Protein AF-A0A2K3MAS3-F1 (afdb_monomer_lite)

pLDDT: mean 76.26, std 19.02, range [39.88, 97.0]

Sequence (75 aa):
MEISKNSEISVTTKHDYDRVSEVKAFDETKDGVKGLVDASVTKIPRMFHHKFDKDSSSTSSNITKLDVPTIDLVD

Organism: Trifolium pratense (NCBI:txid57577)

InterPro domains:
  IPR027443 Isopenicillin N synthase-like superfamily [G3DSA:2.60.120.330] (22-75)

Structure (mmCIF, N/CA/C/O backbone):
data_AF-A0A2K3MAS3-F1
#
_entry.id   AF-A0A2K3MAS3-F1
#
loop_
_atom_site.group_PDB
_atom_site.id
_atom_site.type_symbol
_atom_site.label_atom_id
_atom_site.label_alt_id
_atom_site.label_comp_id
_atom_site.label_asym_id
_atom_site.label_entity_id
_atom_site.label_seq_id
_atom_site.pdbx_PDB_ins_code
_atom_site.Cartn_x
_atom_site.Cartn_y
_atom_site.Cartn_z
_atom_site.occupancy
_atom_site.B_iso_or_equiv
_atom_site.auth_seq_id
_atom_site.auth_comp_id
_atom_site.auth_asym_id
_atom_site.auth_atom_id
_atom_site.pdbx_PDB_model_num
ATOM 1 N N . MET A 1 1 ? -38.879 -5.296 33.724 1.00 39.88 1 MET A N 1
ATOM 2 C CA . MET A 1 1 ? -38.164 -5.973 32.625 1.00 39.88 1 MET A CA 1
ATOM 3 C C . MET A 1 1 ? -37.592 -4.891 31.748 1.00 39.88 1 MET A C 1
ATOM 5 O O . MET A 1 1 ? -38.343 -4.170 31.104 1.00 39.88 1 MET A O 1
ATOM 9 N N . GLU A 1 2 ? -36.286 -4.702 31.857 1.00 40.78 2 GLU A N 1
ATOM 10 C CA . GLU A 1 2 ? -35.543 -3.768 31.025 1.00 40.78 2 GLU A CA 1
ATOM 11 C C . GLU A 1 2 ? -35.491 -4.326 29.604 1.00 40.78 2 GLU A C 1
ATOM 13 O O . GLU A 1 2 ? -35.095 -5.472 29.401 1.00 40.78 2 GLU A O 1
ATOM 18 N N . ILE A 1 3 ? -35.922 -3.534 28.628 1.00 47.81 3 ILE A N 1
ATOM 19 C CA . ILE A 1 3 ? -35.611 -3.786 27.225 1.00 47.81 3 ILE A CA 1
ATOM 20 C C . ILE A 1 3 ? -34.575 -2.750 26.808 1.00 47.81 3 ILE A C 1
ATOM 22 O O . ILE A 1 3 ? -34.858 -1.559 26.667 1.00 47.81 3 ILE A O 1
ATOM 26 N N . SER A 1 4 ? -33.340 -3.235 26.727 1.00 47.62 4 SER A N 1
ATOM 27 C CA . SER A 1 4 ? -32.127 -2.500 26.410 1.00 47.62 4 SER A CA 1
ATOM 28 C C . SER A 1 4 ? -32.233 -1.770 25.074 1.00 47.62 4 SER A C 1
ATOM 30 O O . SER A 1 4 ? -32.616 -2.333 24.049 1.00 47.62 4 SER A O 1
ATOM 32 N N . LYS A 1 5 ? -31.846 -0.496 25.094 1.00 52.09 5 LYS A N 1
ATOM 33 C CA . LYS A 1 5 ? -31.624 0.330 23.909 1.00 52.09 5 LYS A CA 1
ATOM 34 C C . LYS A 1 5 ? -30.255 0.002 23.311 1.00 52.09 5 LYS A C 1
ATOM 36 O O . LYS A 1 5 ? -29.288 0.506 23.849 1.00 52.09 5 LYS A O 1
ATOM 41 N N . ASN A 1 6 ? -30.155 -0.705 22.185 1.00 50.72 6 ASN A N 1
ATOM 42 C CA . ASN A 1 6 ? -28.955 -0.665 21.327 1.00 50.72 6 ASN A CA 1
ATOM 43 C C . ASN A 1 6 ? -29.316 -1.008 19.869 1.00 50.72 6 ASN A C 1
ATOM 45 O O . ASN A 1 6 ? -28.980 -2.068 19.354 1.00 50.72 6 ASN A O 1
ATOM 49 N N . SER A 1 7 ? -30.006 -0.092 19.186 1.00 50.22 7 SER A N 1
ATOM 50 C CA . SER A 1 7 ? -29.892 0.017 17.729 1.00 50.22 7 SER A CA 1
ATOM 51 C C . SER A 1 7 ? -28.846 1.093 17.483 1.00 50.22 7 SER A C 1
ATOM 53 O O . SER A 1 7 ? -29.158 2.279 17.399 1.00 50.22 7 SER A O 1
ATOM 55 N N . GLU A 1 8 ? -27.578 0.688 17.502 1.00 47.41 8 GLU A N 1
ATOM 56 C CA . GLU A 1 8 ? -26.486 1.568 17.112 1.00 47.41 8 GLU A CA 1
ATOM 57 C C . GLU A 1 8 ? -26.495 1.641 15.587 1.00 47.41 8 GLU A C 1
ATOM 59 O O . GLU A 1 8 ? -25.948 0.814 14.859 1.00 47.41 8 GLU A O 1
ATOM 64 N N . ILE A 1 9 ? -27.263 2.617 15.119 1.00 44.72 9 ILE A N 1
ATOM 65 C CA . ILE A 1 9 ? -27.221 3.173 13.778 1.00 44.72 9 ILE A CA 1
ATOM 66 C C . ILE A 1 9 ? -25.742 3.443 13.503 1.00 44.72 9 ILE A C 1
ATOM 68 O O . ILE A 1 9 ? -25.104 4.144 14.287 1.00 44.72 9 ILE A O 1
ATOM 72 N N . SER A 1 10 ? -25.181 2.864 12.438 1.00 52.09 10 SER A N 1
ATOM 73 C CA . SER A 1 10 ? -23.800 3.107 12.022 1.00 52.09 10 SER A CA 1
ATOM 74 C C . SER A 1 10 ? -23.675 4.558 11.568 1.00 52.09 10 SER A C 1
ATOM 76 O O . SER A 1 10 ? -23.780 4.884 10.383 1.00 52.09 10 SER A O 1
ATOM 78 N N . VAL A 1 11 ? -23.532 5.443 12.546 1.00 43.09 11 VAL A N 1
ATOM 79 C CA . VAL A 1 11 ? -23.255 6.851 12.367 1.00 43.09 11 VAL A CA 1
ATOM 80 C C . VAL A 1 11 ? -21.888 6.917 11.703 1.00 43.09 11 VAL A C 1
ATOM 82 O O . VAL A 1 11 ? -20.855 6.624 12.296 1.00 43.09 11 VAL A O 1
ATOM 85 N N . THR A 1 12 ? -21.894 7.293 10.429 1.00 47.84 12 THR A N 1
ATOM 86 C CA . THR A 1 12 ? -20.751 7.852 9.714 1.00 47.84 12 THR A CA 1
ATOM 87 C C . THR A 1 12 ? -20.357 9.177 10.364 1.00 47.84 12 THR A C 1
ATOM 89 O O . THR A 1 12 ? -20.569 10.254 9.813 1.00 47.84 12 THR A O 1
ATOM 92 N N . THR A 1 13 ? -19.805 9.116 11.567 1.00 45.88 13 THR A N 1
ATOM 93 C CA . THR A 1 13 ? -18.935 10.147 12.119 1.00 45.88 13 THR A CA 1
ATOM 94 C C . THR A 1 13 ? -17.540 9.870 11.581 1.00 45.88 13 THR A C 1
ATOM 96 O O . THR A 1 13 ? -17.137 8.721 11.398 1.00 45.88 13 THR A O 1
ATOM 99 N N . LYS A 1 14 ? -16.786 10.929 11.282 1.00 53.03 14 LYS A N 1
ATOM 100 C CA . LYS A 1 14 ? -15.328 10.870 11.149 1.00 53.03 14 LYS A CA 1
ATOM 101 C C . LYS A 1 14 ? -14.746 10.353 12.475 1.00 53.03 14 LYS A C 1
ATOM 103 O O . LYS A 1 14 ? -14.270 11.141 13.279 1.00 53.03 14 LYS A O 1
ATOM 108 N N . HIS A 1 15 ? -14.839 9.056 12.743 1.00 58.44 15 HIS A N 1
ATOM 109 C CA . HIS A 1 15 ? -13.952 8.415 13.697 1.00 58.44 15 HIS A CA 1
ATOM 110 C C . HIS A 1 15 ? -12.542 8.633 13.161 1.00 58.44 15 HIS A C 1
ATOM 112 O O . HIS A 1 15 ? -12.306 8.375 11.976 1.00 58.44 15 HIS A O 1
ATOM 118 N N . ASP A 1 16 ? -11.671 9.191 14.003 1.00 73.00 16 ASP A N 1
ATOM 119 C CA . ASP A 1 16 ? -10.257 9.412 13.717 1.00 73.00 16 ASP A CA 1
ATOM 120 C C . ASP A 1 16 ? -9.691 8.184 13.012 1.00 73.00 16 ASP A C 1
ATOM 122 O O . ASP A 1 16 ? -9.528 7.111 13.593 1.00 73.00 16 ASP A O 1
ATOM 126 N N . TYR A 1 17 ? -9.474 8.324 11.708 1.00 87.25 17 TYR A N 1
ATOM 127 C CA . TYR A 1 17 ? -8.851 7.282 10.926 1.00 87.25 17 TYR A CA 1
ATOM 128 C C . TYR A 1 17 ? -7.369 7.288 11.288 1.00 87.25 17 TYR A C 1
ATOM 130 O O . TYR A 1 17 ? -6.584 8.066 10.740 1.00 87.25 17 TYR A O 1
ATOM 138 N N . ASP A 1 18 ? -7.001 6.437 12.241 1.00 91.12 18 ASP A N 1
ATOM 139 C CA . ASP A 1 18 ? -5.613 6.248 12.624 1.00 91.12 18 ASP A CA 1
ATOM 140 C C . ASP A 1 18 ? -4.916 5.309 11.637 1.00 91.12 18 ASP A C 1
ATOM 142 O O . ASP A 1 18 ? -4.862 4.086 11.800 1.00 91.12 18 ASP A O 1
ATOM 146 N N . ARG A 1 19 ? -4.357 5.919 10.589 1.00 91.06 19 ARG A N 1
ATOM 147 C CA . ARG A 1 19 ? -3.553 5.221 9.582 1.00 91.06 19 ARG A CA 1
ATOM 148 C C . ARG A 1 19 ? -2.387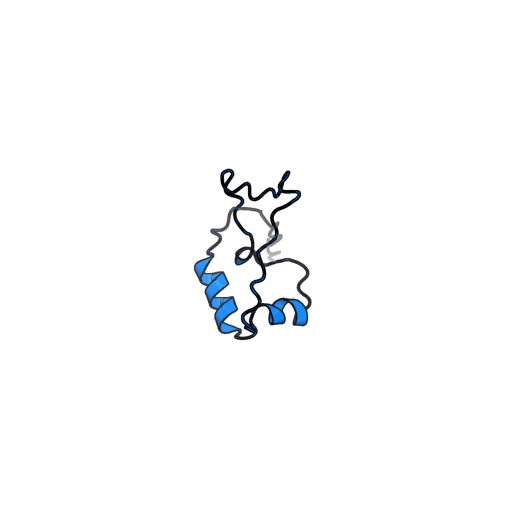 4.450 10.206 1.00 91.06 1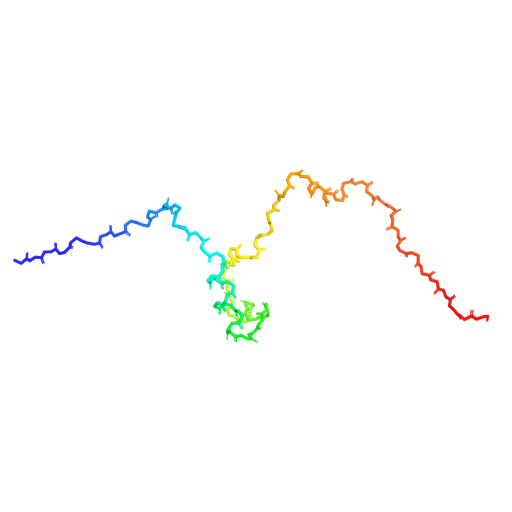9 ARG A C 1
ATOM 150 O O . ARG A 1 19 ? -1.998 3.430 9.648 1.00 91.06 19 ARG A O 1
ATOM 157 N N . VAL A 1 20 ? -1.803 4.928 11.308 1.00 93.38 20 VAL A N 1
ATOM 158 C CA . VAL A 1 20 ? -0.621 4.293 11.916 1.00 93.38 20 VAL A CA 1
ATOM 159 C C . VAL A 1 20 ? -1.000 2.938 12.495 1.00 93.38 20 VAL A C 1
ATOM 161 O O . VAL A 1 20 ? -0.338 1.943 12.205 1.00 93.38 20 VAL A O 1
ATOM 164 N N . SER A 1 21 ? -2.092 2.889 13.257 1.00 93.31 21 SER A N 1
ATOM 165 C CA . SER A 1 21 ? -2.595 1.640 13.828 1.00 93.31 21 SER A CA 1
ATOM 166 C C . SER A 1 21 ? -3.024 0.639 12.753 1.00 93.31 21 SER A C 1
ATOM 168 O O . SER A 1 21 ? -2.707 -0.543 12.870 1.00 93.31 21 SER A O 1
ATOM 170 N N . GLU A 1 22 ? -3.682 1.094 11.680 1.00 93.00 22 GLU A N 1
ATOM 171 C CA . GLU A 1 22 ? -4.097 0.211 10.578 1.00 93.00 22 GLU A CA 1
ATOM 172 C C . GLU A 1 22 ? -2.877 -0.409 9.874 1.00 93.00 22 GLU A C 1
ATOM 174 O O . GLU A 1 22 ? -2.812 -1.626 9.708 1.00 93.00 22 GLU A O 1
ATOM 179 N N . VAL A 1 23 ? -1.881 0.411 9.507 1.00 93.44 23 VAL A N 1
ATOM 180 C CA . VAL A 1 23 ? -0.650 -0.056 8.839 1.00 93.44 23 VAL A CA 1
ATOM 181 C C . VAL A 1 23 ? 0.116 -1.032 9.724 1.00 93.44 23 VAL A C 1
ATOM 183 O O . VAL A 1 23 ? 0.568 -2.067 9.245 1.00 93.44 23 VAL A O 1
ATOM 186 N N . LYS A 1 24 ? 0.217 -0.745 11.025 1.00 96.00 24 LYS A N 1
ATOM 187 C CA . LYS A 1 24 ? 0.885 -1.636 11.974 1.00 96.00 24 LYS A CA 1
ATOM 188 C C . LYS A 1 24 ? 0.201 -3.003 12.046 1.00 96.00 24 LYS A C 1
ATOM 190 O O . LYS A 1 24 ? 0.882 -4.016 11.928 1.00 96.00 24 LYS A O 1
ATOM 195 N N . ALA A 1 25 ? -1.124 -3.031 12.192 1.00 93.94 25 ALA A N 1
ATOM 196 C CA . ALA A 1 25 ? -1.883 -4.280 12.226 1.00 93.94 25 ALA A CA 1
ATOM 197 C C . ALA A 1 25 ? -1.704 -5.092 10.933 1.00 93.94 25 ALA A C 1
ATOM 199 O O . ALA A 1 25 ? -1.611 -6.315 10.979 1.00 93.94 25 ALA A O 1
ATOM 200 N N . PHE A 1 26 ? -1.608 -4.417 9.785 1.00 94.56 26 PHE A N 1
ATOM 201 C CA . PHE A 1 26 ? -1.335 -5.064 8.506 1.00 94.56 26 PHE A CA 1
ATOM 202 C C . PHE A 1 26 ? 0.085 -5.643 8.424 1.00 94.56 26 PHE A C 1
ATOM 204 O O . PHE A 1 26 ? 0.242 -6.813 8.081 1.00 94.56 26 PHE A O 1
ATOM 211 N N . ASP A 1 27 ? 1.117 -4.884 8.792 1.00 95.44 27 ASP A N 1
ATOM 212 C CA . ASP A 1 27 ? 2.508 -5.363 8.784 1.00 95.44 27 ASP A CA 1
ATOM 213 C C . ASP A 1 27 ? 2.740 -6.530 9.761 1.00 95.44 27 ASP A C 1
ATOM 215 O O . ASP A 1 27 ? 3.606 -7.383 9.535 1.00 95.44 27 ASP A O 1
ATOM 219 N N . GLU A 1 28 ? 1.965 -6.591 10.847 1.00 97.00 28 GLU A N 1
ATOM 220 C CA . GLU A 1 28 ? 1.967 -7.696 11.810 1.00 97.00 28 GLU A CA 1
ATOM 221 C C . GLU A 1 28 ? 1.392 -8.996 11.234 1.00 97.00 28 GLU A C 1
ATOM 223 O O . GLU A 1 28 ? 1.815 -10.065 11.671 1.00 97.00 28 GLU A O 1
ATOM 228 N N . THR A 1 29 ? 0.517 -8.935 10.219 1.00 94.62 29 THR A N 1
ATOM 229 C CA . THR A 1 29 ? 0.032 -10.147 9.525 1.00 94.62 29 THR A CA 1
ATOM 230 C C . THR A 1 29 ? 1.153 -10.888 8.804 1.00 94.62 29 THR A C 1
ATOM 232 O O . THR A 1 29 ? 1.088 -12.100 8.658 1.00 94.62 29 THR A O 1
ATOM 235 N N . LYS A 1 30 ? 2.199 -10.170 8.362 1.00 95.62 30 LYS A N 1
ATOM 236 C CA . LYS A 1 30 ? 3.319 -10.699 7.558 1.00 95.62 30 LYS A CA 1
ATOM 237 C C . LYS A 1 30 ? 2.914 -11.351 6.227 1.00 95.62 30 LYS A C 1
ATOM 239 O O . LYS A 1 30 ? 3.786 -11.862 5.530 1.00 95.62 30 LYS A O 1
ATOM 244 N N . ASP A 1 31 ? 1.651 -11.239 5.824 1.00 93.12 31 ASP A N 1
ATOM 245 C CA . ASP A 1 31 ? 1.120 -11.838 4.593 1.00 93.12 31 ASP A CA 1
ATOM 246 C C . ASP A 1 31 ? 1.336 -10.953 3.352 1.00 93.12 31 ASP A C 1
ATOM 248 O O . ASP A 1 31 ? 1.164 -11.379 2.204 1.00 93.12 31 ASP A O 1
ATOM 252 N N . GLY A 1 32 ? 1.719 -9.692 3.573 1.00 92.69 32 GLY A N 1
ATOM 253 C CA . GLY A 1 32 ? 1.876 -8.695 2.520 1.00 92.69 32 GLY A CA 1
ATOM 254 C C . GLY A 1 32 ? 0.576 -8.446 1.746 1.00 92.69 32 GLY A C 1
ATOM 255 O O . GLY A 1 32 ? -0.520 -8.824 2.157 1.00 92.69 32 GLY A O 1
ATOM 256 N N . VAL A 1 33 ? 0.674 -7.777 0.592 1.00 94.38 33 VAL A N 1
ATOM 257 C CA . VAL A 1 33 ? -0.524 -7.411 -0.193 1.00 94.38 33 VAL A CA 1
ATOM 258 C C . VAL A 1 33 ? -1.218 -8.614 -0.838 1.00 94.38 33 VAL A C 1
ATOM 260 O O . VAL A 1 33 ? -2.409 -8.543 -1.131 1.00 94.38 33 VAL A O 1
ATOM 263 N N . LYS A 1 34 ? -0.507 -9.739 -1.012 1.00 94.12 34 LYS A N 1
ATOM 264 C CA . LYS A 1 34 ? -1.100 -11.001 -1.479 1.00 94.12 34 LYS A CA 1
ATOM 265 C C . LYS A 1 34 ? -2.138 -11.527 -0.481 1.00 94.12 34 LYS A C 1
ATOM 267 O O . LYS A 1 34 ? -3.179 -12.015 -0.915 1.00 94.12 34 LYS A O 1
ATOM 272 N N . GLY A 1 35 ? -1.908 -11.333 0.820 1.00 94.38 35 GLY A N 1
ATOM 273 C CA . GLY A 1 35 ? -2.846 -11.715 1.876 1.00 94.38 35 GLY A CA 1
ATOM 274 C C . GLY A 1 35 ? -4.238 -11.098 1.721 1.00 94.38 35 GLY A C 1
ATOM 275 O O . GLY A 1 35 ? -5.227 -11.755 2.026 1.00 94.38 35 GLY A O 1
ATOM 276 N N . LEU A 1 36 ? -4.355 -9.885 1.159 1.00 93.50 36 LEU A N 1
ATOM 277 C CA . LEU A 1 36 ? -5.667 -9.285 0.869 1.00 93.50 36 LEU A CA 1
ATOM 278 C C . LEU A 1 36 ? -6.439 -10.099 -0.175 1.00 93.50 36 LEU A C 1
ATOM 280 O O . LEU A 1 36 ? -7.649 -10.290 -0.045 1.00 93.50 36 LEU A O 1
ATOM 284 N N . VAL A 1 37 ? -5.739 -10.560 -1.213 1.00 93.81 37 VAL A N 1
ATOM 285 C CA . VAL A 1 37 ? -6.333 -11.336 -2.307 1.00 93.81 37 VAL A CA 1
ATOM 286 C C . VAL A 1 37 ? -6.732 -12.718 -1.808 1.00 93.81 37 VAL A C 1
ATOM 288 O O . VAL A 1 37 ? -7.864 -13.140 -2.037 1.00 93.81 37 VAL A O 1
ATOM 291 N N . ASP A 1 38 ? -5.839 -13.388 -1.077 1.00 94.50 38 ASP A N 1
ATOM 292 C CA . ASP A 1 38 ? -6.100 -14.714 -0.508 1.00 94.50 38 ASP A CA 1
ATOM 293 C C . ASP A 1 38 ? -7.263 -14.683 0.501 1.00 94.50 38 ASP A C 1
ATOM 295 O O . ASP A 1 38 ? -8.077 -15.604 0.536 1.00 94.50 38 ASP A O 1
ATOM 299 N N . ALA A 1 39 ? -7.391 -13.599 1.275 1.00 92.00 39 ALA A N 1
ATOM 300 C CA . ALA A 1 39 ? -8.502 -13.374 2.201 1.00 92.00 39 ALA A CA 1
ATOM 301 C C . ALA A 1 39 ? -9.813 -12.957 1.508 1.00 92.00 39 ALA A C 1
ATOM 303 O O . ALA A 1 39 ? -10.834 -12.783 2.177 1.00 92.00 39 ALA A O 1
ATOM 304 N N . SER A 1 40 ? -9.825 -12.807 0.179 1.00 92.88 40 SER A N 1
ATOM 305 C CA . SER A 1 40 ? -11.006 -12.452 -0.620 1.00 92.88 40 SER A CA 1
ATOM 306 C C . SER A 1 40 ? -11.715 -11.166 -0.161 1.00 92.88 40 SER A C 1
ATOM 308 O O . SER A 1 40 ? -12.945 -11.074 -0.160 1.00 92.88 40 SER A O 1
ATOM 310 N N . VAL A 1 41 ? -10.948 -10.148 0.253 1.00 91.19 41 VAL A N 1
ATOM 311 C CA . VAL A 1 41 ? -11.525 -8.885 0.744 1.00 91.19 41 VAL A CA 1
ATOM 312 C C . VAL A 1 41 ? -12.320 -8.166 -0.352 1.00 91.19 41 VAL A C 1
ATOM 314 O O . VAL A 1 41 ? -11.865 -7.998 -1.480 1.00 91.19 41 VAL A O 1
ATOM 317 N N . THR A 1 42 ? -13.522 -7.694 -0.014 1.00 94.31 42 THR A N 1
ATOM 318 C CA . THR A 1 42 ? -14.412 -6.986 -0.959 1.00 94.31 42 THR A CA 1
ATOM 319 C C . THR A 1 42 ? -14.154 -5.482 -1.026 1.00 94.31 42 THR A C 1
ATOM 321 O O . THR A 1 42 ? -14.634 -4.806 -1.936 1.00 94.31 42 THR A O 1
ATOM 324 N N . LYS A 1 43 ? -13.415 -4.937 -0.053 1.00 91.19 43 LYS A N 1
ATOM 325 C CA . LYS A 1 43 ? -13.066 -3.517 0.041 1.00 91.19 43 LYS A CA 1
ATOM 326 C C . LYS A 1 43 ? -11.574 -3.363 0.288 1.00 91.19 43 LYS A C 1
ATOM 328 O O . LYS A 1 43 ? -11.007 -4.063 1.121 1.00 91.19 43 LYS A O 1
ATOM 333 N N . ILE A 1 44 ? -10.972 -2.403 -0.406 1.00 90.81 44 ILE A N 1
ATOM 334 C CA . ILE A 1 44 ? -9.568 -2.038 -0.222 1.00 90.81 44 ILE A CA 1
ATOM 335 C C . ILE A 1 44 ? -9.430 -1.258 1.103 1.00 90.81 44 ILE A C 1
ATOM 337 O O . ILE A 1 44 ? -10.184 -0.301 1.313 1.00 90.81 44 ILE A O 1
ATOM 341 N N . PRO A 1 45 ? -8.504 -1.644 2.005 1.00 91.19 45 PRO A N 1
ATOM 342 C CA . PR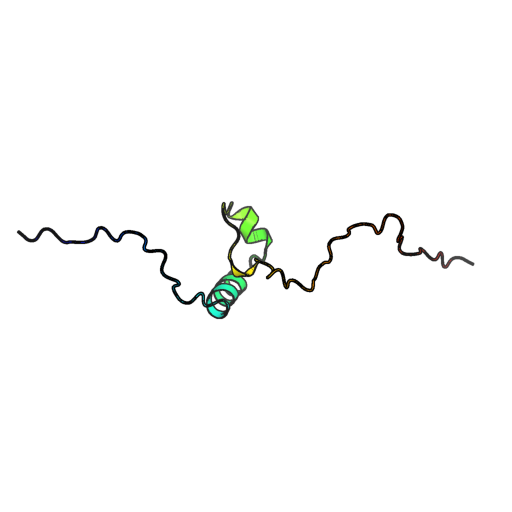O A 1 45 ? -8.205 -0.885 3.219 1.00 91.19 45 PRO A CA 1
ATOM 343 C C . PRO A 1 45 ? -7.776 0.552 2.910 1.00 91.19 45 PRO A C 1
ATOM 345 O O . PRO A 1 45 ? -7.071 0.815 1.930 1.00 91.19 45 PRO A O 1
ATOM 348 N N . ARG A 1 46 ? -8.175 1.502 3.762 1.00 91.38 46 ARG A N 1
ATOM 349 C CA . ARG A 1 46 ? -8.003 2.939 3.483 1.00 91.38 46 ARG A CA 1
ATOM 350 C C . ARG A 1 46 ? -6.532 3.345 3.404 1.00 91.38 46 ARG A C 1
ATOM 352 O O . ARG A 1 46 ? -6.224 4.321 2.721 1.00 91.38 46 ARG A O 1
ATOM 359 N N . MET A 1 47 ? -5.620 2.603 4.036 1.00 91.06 47 MET A N 1
ATOM 360 C CA . MET A 1 47 ? -4.175 2.852 3.953 1.00 91.06 47 MET A CA 1
ATOM 361 C C . MET A 1 47 ? -3.606 2.785 2.532 1.00 91.06 47 MET A C 1
ATOM 363 O O . MET A 1 47 ? -2.595 3.439 2.271 1.00 91.06 47 MET A O 1
ATOM 367 N N . PHE A 1 48 ? -4.252 2.036 1.630 1.00 91.62 48 PHE A N 1
ATOM 368 C CA . PHE A 1 48 ? -3.841 1.879 0.232 1.00 91.62 48 PHE A CA 1
ATOM 369 C C . PHE A 1 48 ? -4.420 2.954 -0.688 1.00 91.62 48 PHE A C 1
ATOM 371 O O . PHE A 1 48 ? -4.068 3.016 -1.865 1.00 91.62 48 PHE A O 1
ATOM 378 N N . HIS A 1 49 ? -5.308 3.815 -0.186 1.00 89.25 49 HIS A N 1
ATOM 379 C CA . HIS A 1 49 ? -5.843 4.905 -0.986 1.00 89.25 49 HIS A CA 1
ATOM 380 C C . HIS A 1 49 ? -4.760 5.966 -1.185 1.00 89.25 49 HIS A C 1
ATOM 382 O O . HIS A 1 49 ? -4.388 6.684 -0.253 1.00 89.25 49 HIS A O 1
ATOM 388 N N . HIS A 1 50 ? -4.270 6.087 -2.418 1.00 83.19 50 HIS A N 1
ATOM 389 C CA . HIS A 1 50 ? -3.430 7.210 -2.802 1.00 83.19 50 HIS A CA 1
ATOM 390 C C . HIS A 1 50 ? -4.261 8.495 -2.713 1.00 83.19 50 HIS A C 1
ATOM 392 O O . HIS A 1 50 ? -5.336 8.593 -3.311 1.00 83.19 50 HIS A O 1
ATOM 398 N N . LYS A 1 51 ? -3.789 9.478 -1.939 1.00 75.19 51 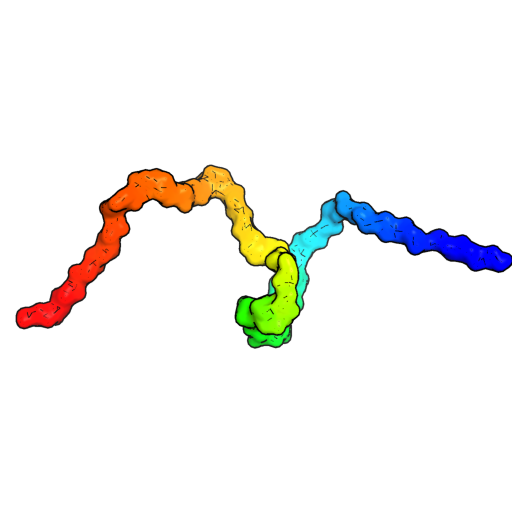LYS A N 1
ATOM 399 C CA . LYS A 1 51 ? -4.399 10.806 -1.952 1.00 75.19 51 LYS A CA 1
ATOM 400 C C . LYS A 1 51 ? -4.078 11.415 -3.308 1.00 75.19 51 LYS A C 1
ATOM 402 O O . LYS A 1 51 ? -2.913 11.599 -3.630 1.00 75.19 51 LYS A O 1
ATOM 407 N N . PHE A 1 52 ? -5.109 11.677 -4.101 1.00 66.31 52 PHE A N 1
ATOM 408 C CA . PHE A 1 52 ? -4.969 12.492 -5.298 1.00 66.31 52 PHE A CA 1
ATOM 409 C C . PHE A 1 52 ? -4.616 13.906 -4.834 1.00 66.31 52 PHE A C 1
ATOM 411 O O . PHE A 1 52 ? -5.500 14.696 -4.497 1.00 66.31 52 PHE A O 1
ATOM 418 N N . ASP A 1 53 ? -3.3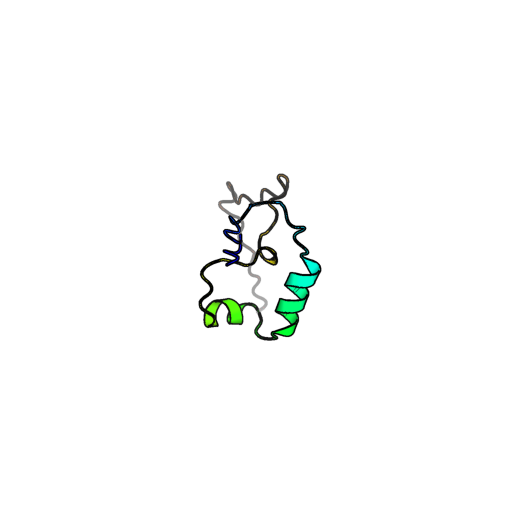25 14.209 -4.750 1.00 62.94 53 ASP A N 1
ATOM 419 C CA . ASP A 1 53 ? -2.903 15.596 -4.707 1.00 62.94 53 ASP A CA 1
ATOM 420 C C . ASP A 1 53 ? -3.248 16.181 -6.075 1.00 62.94 53 ASP A C 1
ATOM 422 O O . ASP A 1 53 ? -2.919 15.624 -7.120 1.00 62.94 53 ASP A O 1
ATOM 426 N N . LYS A 1 54 ? -3.986 17.291 -6.081 1.00 57.00 54 LYS A N 1
ATOM 427 C CA . LYS A 1 54 ? -4.464 17.951 -7.306 1.00 57.00 54 LYS A CA 1
ATOM 428 C C . LYS A 1 54 ? -3.315 18.331 -8.262 1.00 57.00 54 LYS A C 1
ATOM 430 O O . LYS A 1 54 ? -3.558 18.551 -9.445 1.00 57.00 54 LYS A O 1
ATOM 435 N N . ASP A 1 55 ? -2.087 18.332 -7.746 1.00 55.34 55 ASP A N 1
ATOM 436 C CA . ASP A 1 55 ? -0.848 18.649 -8.450 1.00 55.34 55 ASP A CA 1
ATOM 437 C C . ASP A 1 55 ? -0.116 17.404 -8.990 1.00 55.34 55 ASP A C 1
ATOM 439 O O . ASP A 1 55 ? 0.755 17.532 -9.849 1.00 55.34 55 ASP A O 1
ATOM 443 N N . SER A 1 56 ? -0.496 16.185 -8.582 1.00 56.16 56 SER A N 1
ATOM 444 C CA . SER A 1 56 ? -0.023 14.935 -9.190 1.00 56.16 56 SER A CA 1
ATOM 445 C C . SER A 1 56 ? -0.960 14.490 -10.313 1.00 56.16 56 SER A C 1
ATOM 447 O O . SER A 1 56 ? -1.395 13.342 -10.400 1.00 56.16 56 SER A O 1
ATOM 449 N N . SER A 1 57 ? -1.228 15.400 -11.255 1.00 52.94 57 SER A N 1
ATOM 450 C CA . SER A 1 57 ? -1.674 15.009 -12.592 1.00 52.94 57 SER A CA 1
ATOM 451 C C . SER A 1 57 ? -0.534 14.264 -13.297 1.00 52.94 57 SER A C 1
ATOM 453 O O . SER A 1 57 ? 0.046 14.743 -14.265 1.00 52.94 57 SER A O 1
ATOM 455 N N . SER A 1 58 ? -0.274 13.032 -12.869 1.00 57.06 58 SER A N 1
ATOM 456 C CA . SER A 1 58 ? 0.157 11.976 -13.781 1.00 57.06 58 SER A CA 1
ATOM 457 C C . SER A 1 58 ? -1.067 11.406 -14.503 1.00 57.06 58 SER A C 1
ATOM 459 O O . SER A 1 58 ? -1.171 10.216 -14.775 1.00 57.06 58 SER A O 1
ATOM 461 N N . THR A 1 59 ? -2.017 12.275 -14.864 1.00 56.31 59 THR A N 1
ATOM 462 C CA . THR A 1 59 ? -2.789 12.029 -16.066 1.00 56.31 59 THR A CA 1
ATOM 463 C C . THR A 1 59 ? -1.739 11.917 -17.161 1.00 56.31 59 THR A C 1
ATOM 465 O O . THR A 1 59 ? -1.145 12.911 -17.574 1.00 56.31 59 THR A O 1
ATOM 468 N N . SER A 1 60 ? -1.482 10.704 -17.631 1.00 58.62 60 SER A N 1
ATOM 469 C CA . SER A 1 60 ? -0.781 10.423 -18.884 1.00 58.62 60 SER A CA 1
ATOM 470 C C . SER A 1 60 ? -1.596 10.927 -20.087 1.00 58.62 60 SER A C 1
ATOM 472 O O . SER A 1 60 ? -1.631 10.319 -21.153 1.00 58.62 60 SER A O 1
ATOM 474 N N . SER A 1 61 ? -2.282 12.060 -19.924 1.00 59.12 61 SER A N 1
ATOM 475 C CA . SER A 1 61 ? -2.954 12.808 -20.960 1.00 59.12 61 SER A CA 1
ATOM 476 C C . SER A 1 61 ? -1.882 13.352 -21.892 1.00 59.12 61 SER A C 1
ATOM 478 O O . SER A 1 61 ? -1.286 14.397 -21.635 1.00 59.12 61 SER A O 1
ATOM 480 N N . ASN A 1 62 ? -1.699 12.634 -22.998 1.00 60.50 62 ASN A N 1
ATOM 481 C CA . ASN A 1 62 ? -1.025 13.068 -24.222 1.00 60.50 62 ASN A CA 1
ATOM 482 C C . ASN A 1 62 ? 0.500 12.937 -24.262 1.00 60.50 62 ASN A C 1
ATOM 484 O O . ASN A 1 62 ? 1.166 13.723 -24.929 1.00 60.50 62 ASN A O 1
ATOM 488 N N . ILE A 1 63 ? 1.061 11.899 -23.647 1.00 62.72 63 ILE A N 1
ATOM 489 C CA . ILE A 1 63 ? 2.397 11.438 -24.030 1.00 62.72 63 ILE A CA 1
ATOM 490 C C . ILE A 1 63 ? 2.227 10.202 -24.911 1.00 62.72 63 ILE A C 1
ATOM 492 O O . ILE A 1 63 ? 2.306 9.070 -24.454 1.00 62.72 63 ILE A O 1
ATOM 496 N N . THR A 1 64 ? 1.935 10.413 -26.192 1.00 63.81 64 THR A N 1
ATOM 497 C CA . THR A 1 64 ? 1.699 9.310 -27.138 1.00 63.81 64 THR A CA 1
ATOM 498 C C . THR A 1 64 ? 2.989 8.685 -27.673 1.00 63.81 64 THR A C 1
ATOM 500 O O . THR A 1 64 ? 2.914 7.808 -28.529 1.00 63.81 64 THR A O 1
ATOM 503 N N . LYS A 1 65 ? 4.172 9.143 -27.228 1.00 69.06 65 LYS A N 1
ATOM 504 C CA . LYS A 1 65 ? 5.461 8.634 -27.718 1.00 69.06 65 LYS A CA 1
ATOM 505 C C . LYS A 1 65 ? 6.651 8.983 -26.809 1.00 69.06 65 LYS A C 1
ATOM 507 O O . LYS A 1 65 ? 7.531 9.740 -27.209 1.00 69.06 65 LYS A O 1
ATOM 512 N N . LEU A 1 66 ? 6.679 8.465 -25.584 1.00 74.56 66 LEU A N 1
ATOM 513 C CA . LEU A 1 66 ? 7.927 8.369 -24.818 1.00 74.56 66 LEU A CA 1
ATOM 514 C C . LEU A 1 66 ? 8.229 6.890 -24.602 1.00 74.56 66 LEU A C 1
ATOM 516 O O . LEU A 1 66 ? 7.584 6.250 -23.778 1.00 74.56 66 LEU A O 1
ATOM 520 N N . ASP A 1 67 ? 9.201 6.379 -25.352 1.00 82.62 67 ASP A N 1
ATOM 521 C CA . ASP A 1 67 ? 9.752 5.043 -25.151 1.00 82.62 67 ASP A CA 1
ATOM 522 C C . ASP A 1 67 ? 11.085 5.167 -24.413 1.00 82.62 67 ASP A C 1
ATOM 524 O O . ASP A 1 67 ? 11.912 6.029 -24.728 1.00 82.62 67 ASP A O 1
ATOM 528 N N . VAL A 1 68 ? 11.292 4.310 -23.414 1.00 85.50 68 VAL A N 1
ATOM 529 C CA . VAL A 1 68 ? 12.590 4.195 -22.743 1.00 85.50 68 VAL A CA 1
ATOM 530 C C . VAL A 1 68 ? 13.580 3.594 -23.750 1.00 85.50 68 VAL A C 1
ATOM 532 O O . VAL A 1 68 ? 13.294 2.528 -24.302 1.00 85.50 68 VAL A O 1
ATOM 535 N N . PRO A 1 69 ? 14.728 4.241 -24.027 1.00 88.75 69 PRO A N 1
ATOM 536 C CA . PRO A 1 69 ? 15.678 3.725 -25.002 1.00 88.75 69 PRO A CA 1
ATOM 537 C C . PRO A 1 69 ? 16.282 2.404 -24.517 1.00 88.75 69 PRO A C 1
ATOM 539 O O . PRO A 1 69 ? 16.638 2.263 -23.348 1.00 88.75 69 PRO A O 1
ATOM 542 N N . THR A 1 70 ? 16.429 1.448 -25.433 1.00 91.12 70 THR A N 1
ATOM 543 C CA . THR A 1 70 ? 17.201 0.223 -25.196 1.00 91.12 70 THR A CA 1
ATOM 544 C C . THR A 1 70 ? 18.578 0.400 -25.819 1.00 91.12 70 THR A C 1
ATOM 546 O O . THR A 1 70 ? 18.677 0.792 -26.981 1.00 91.12 70 THR A O 1
ATOM 549 N N . ILE A 1 71 ? 19.628 0.140 -25.045 1.00 92.88 71 ILE A N 1
ATOM 550 C CA . ILE A 1 71 ? 21.015 0.192 -25.512 1.00 92.88 71 ILE A CA 1
ATOM 551 C C . ILE A 1 71 ? 21.521 -1.246 -25.557 1.00 92.88 71 ILE A C 1
ATOM 553 O O . ILE A 1 71 ? 21.547 -1.914 -24.523 1.00 92.88 71 ILE A O 1
ATOM 557 N N . ASP A 1 72 ? 21.888 -1.708 -26.750 1.00 93.25 72 ASP A N 1
ATOM 558 C CA . ASP A 1 72 ? 22.640 -2.948 -26.909 1.00 93.25 72 ASP A CA 1
ATOM 559 C C . ASP A 1 72 ? 24.117 -2.672 -26.603 1.00 93.25 72 ASP A C 1
ATOM 561 O O . ASP A 1 72 ? 24.664 -1.659 -27.039 1.00 93.25 72 ASP A O 1
ATOM 565 N N . LEU A 1 73 ? 24.728 -3.534 -25.796 1.00 93.62 73 LEU A N 1
ATOM 566 C CA . LEU A 1 7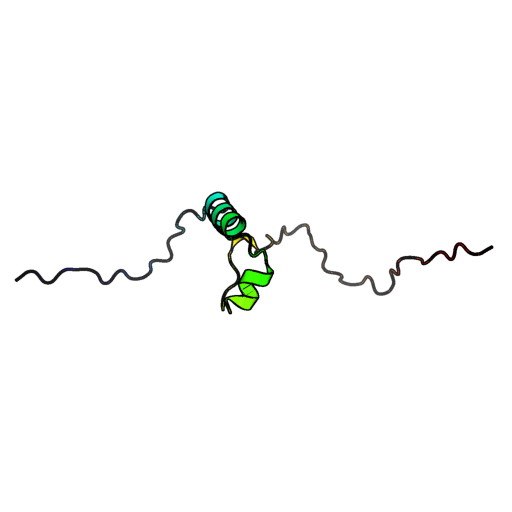3 ? 26.107 -3.393 -25.317 1.00 93.62 73 LEU A CA 1
ATOM 567 C C . LEU A 1 73 ? 27.046 -4.425 -25.953 1.00 93.62 73 LEU A C 1
ATOM 569 O O . LEU A 1 73 ? 28.153 -4.627 -25.457 1.00 93.62 73 LEU A O 1
ATOM 573 N N . VAL A 1 74 ? 26.596 -5.117 -27.000 1.00 86.62 74 VAL A N 1
ATOM 574 C CA . VAL A 1 74 ? 27.440 -6.017 -27.787 1.00 86.62 74 VAL A CA 1
ATOM 575 C C . VAL A 1 74 ? 28.146 -5.196 -28.875 1.00 86.62 74 VAL A C 1
ATOM 577 O O . VAL A 1 74 ? 27.478 -4.515 -29.650 1.00 86.62 74 VAL A O 1
ATOM 580 N N . ASP A 1 75 ? 29.482 -5.235 -28.882 1.00 72.62 75 ASP A N 1
ATOM 581 C CA . ASP A 1 75 ? 30.362 -4.499 -29.811 1.00 72.62 75 ASP A CA 1
ATOM 582 C C . ASP A 1 75 ? 30.271 -4.973 -31.276 1.00 72.62 75 ASP A C 1
ATOM 584 O O . ASP A 1 75 ? 30.199 -6.206 -31.511 1.00 72.62 75 ASP A O 1
#

Radius of gyration: 23.0 Å; chains: 1; bounding box: 68×33×62 Å

Secondary structure (DSSP, 8-state):
------------------HHHHHHHHHHH--HHHHHHHTT-SS--GGG-----TT-----TT----PPPP-----

Foldseek 3Di:
DDDDDDPPDPPPDPPPPPLPVVVVVVVVVVPPPVVCVVVVDPDDPPNPDDPPPVPPPPVVPDPPDDDDDDDDPDD